Protein AF-A0A6V7L476-F1 (afdb_monomer_lite)

Secondary structure (DSSP, 8-state):
--TT-EEEETTEEEEEEEE---STTSPPEEEEGGGGHHHHHHHHHHHHHHHHHHHHHT---

Structure (mmCIF, N/CA/C/O backbone):
data_AF-A0A6V7L476-F1
#
_entry.id   AF-A0A6V7L476-F1
#
loop_
_atom_site.group_PDB
_atom_site.id
_atom_site.type_symbol
_atom_site.label_atom_id
_atom_site.label_alt_id
_atom_site.label_comp_id
_atom_site.label_asym_id
_atom_site.label_entity_id
_atom_site.label_seq_id
_atom_site.pdbx_PDB_ins_code
_atom_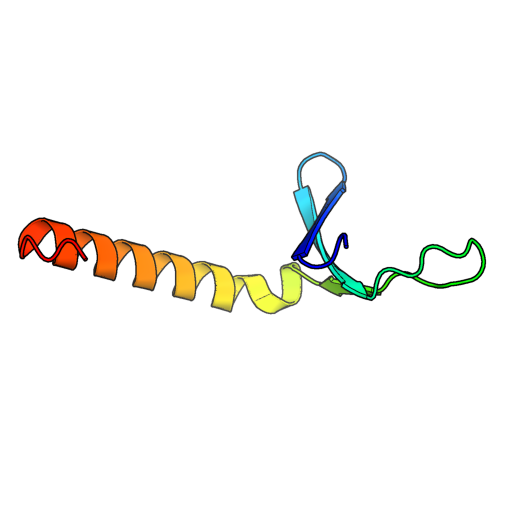site.Cartn_x
_atom_site.Cartn_y
_atom_site.Cartn_z
_atom_site.occupancy
_atom_site.B_iso_or_equiv
_atom_site.auth_seq_id
_atom_site.auth_comp_id
_atom_site.auth_asym_id
_atom_site.auth_atom_id
_atom_site.pdbx_PDB_model_num
ATOM 1 N N . GLY A 1 1 ? -7.116 11.529 -15.565 1.00 69.25 1 GLY A N 1
ATOM 2 C CA . GLY A 1 1 ? -5.760 11.316 -15.040 1.00 69.25 1 GLY A CA 1
ATOM 3 C C . GLY A 1 1 ? -5.804 10.054 -14.225 1.00 69.25 1 GLY A C 1
ATOM 4 O O . GLY A 1 1 ? -6.753 9.901 -13.470 1.00 69.25 1 GLY A O 1
ATOM 5 N N . ASP A 1 2 ? -4.836 9.165 -14.414 1.00 80.06 2 ASP A N 1
ATOM 6 C CA . ASP A 1 2 ? -4.866 7.812 -13.837 1.00 80.06 2 ASP A CA 1
ATOM 7 C C . ASP A 1 2 ? -4.308 7.748 -12.408 1.00 80.06 2 ASP A C 1
ATOM 9 O O . ASP A 1 2 ? -4.207 6.670 -11.829 1.00 80.06 2 ASP A O 1
ATOM 13 N N . SER A 1 3 ? -3.935 8.893 -11.824 1.00 87.06 3 SER A N 1
ATOM 14 C CA . SER A 1 3 ? -3.479 8.985 -10.436 1.00 87.06 3 SER A CA 1
ATOM 15 C C . SER A 1 3 ? -4.543 8.434 -9.480 1.00 87.06 3 SER A C 1
ATOM 17 O O . SER A 1 3 ? -5.713 8.798 -9.563 1.00 87.06 3 SER A O 1
ATOM 19 N N . GLY A 1 4 ? -4.130 7.544 -8.580 1.00 90.88 4 GLY A N 1
ATOM 20 C CA . GLY A 1 4 ? -5.007 6.769 -7.698 1.00 90.88 4 GLY A CA 1
ATOM 21 C C . GLY A 1 4 ? -5.397 5.392 -8.249 1.00 90.88 4 GLY A C 1
ATOM 22 O O . GLY A 1 4 ? -5.841 4.540 -7.484 1.00 90.88 4 GLY A O 1
ATOM 23 N N . GLY A 1 5 ? -5.190 5.131 -9.544 1.00 92.56 5 GLY A N 1
ATOM 24 C CA . GLY A 1 5 ? -5.499 3.842 -10.164 1.00 92.56 5 GLY A CA 1
ATOM 25 C C . GLY A 1 5 ? -4.558 2.706 -9.723 1.00 92.56 5 GLY A C 1
ATOM 26 O O . GLY A 1 5 ? -3.391 2.959 -9.404 1.00 92.56 5 GLY A O 1
ATOM 27 N N . PRO A 1 6 ? -5.022 1.443 -9.708 1.00 95.06 6 PRO A N 1
ATOM 28 C CA . PRO A 1 6 ? -4.220 0.312 -9.253 1.00 95.06 6 PRO A CA 1
ATOM 29 C C . PRO A 1 6 ? -3.284 -0.226 -10.346 1.00 95.06 6 PRO A C 1
ATOM 31 O O . PRO A 1 6 ? -3.677 -0.429 -11.493 1.00 95.06 6 PRO A O 1
ATOM 34 N N . LEU A 1 7 ? -2.057 -0.568 -9.956 1.00 94.25 7 LEU A N 1
ATOM 35 C CA . LEU A 1 7 ? -1.172 -1.445 -10.719 1.00 94.25 7 LEU A CA 1
ATOM 36 C C . LEU A 1 7 ? -1.418 -2.890 -10.282 1.00 94.25 7 LEU A C 1
ATOM 38 O O . LEU A 1 7 ? -1.026 -3.284 -9.178 1.00 94.25 7 LEU A O 1
ATOM 42 N N . ILE A 1 8 ? -2.063 -3.667 -11.151 1.00 95.50 8 ILE A N 1
ATOM 43 C CA . ILE A 1 8 ? -2.491 -5.041 -10.867 1.00 95.50 8 ILE A CA 1
ATOM 44 C C . ILE A 1 8 ? -1.616 -6.036 -11.631 1.00 95.50 8 ILE A C 1
ATOM 46 O O . ILE A 1 8 ? -1.429 -5.910 -12.838 1.00 95.50 8 ILE A O 1
ATOM 50 N N . CYS A 1 9 ? -1.133 -7.066 -10.938 1.00 95.62 9 CYS A N 1
ATOM 51 C CA . CYS A 1 9 ? -0.516 -8.242 -11.549 1.00 95.62 9 CYS A CA 1
ATOM 52 C C . CYS A 1 9 ? -1.099 -9.498 -10.892 1.00 95.62 9 CYS A C 1
ATOM 54 O O . CYS A 1 9 ? -1.139 -9.590 -9.668 1.00 95.62 9 CYS A O 1
ATOM 56 N N . ASN A 1 10 ? -1.599 -10.447 -11.689 1.00 96.62 10 ASN A N 1
ATOM 57 C CA . ASN A 1 10 ? -2.237 -11.681 -11.202 1.00 96.62 10 ASN A CA 1
ATOM 58 C C . ASN A 1 10 ? -3.338 -11.452 -10.144 1.00 96.62 10 ASN A C 1
ATOM 60 O O . ASN A 1 10 ? -3.441 -12.194 -9.172 1.00 96.62 10 ASN A O 1
ATOM 64 N N . GLY A 1 11 ? -4.139 -10.394 -10.305 1.00 95.88 11 GLY A N 1
ATOM 65 C CA . GLY A 1 11 ? -5.212 -10.040 -9.365 1.00 95.88 11 GLY A CA 1
ATOM 66 C C . GLY A 1 11 ? -4.742 -9.408 -8.049 1.00 95.88 11 GLY A C 1
ATOM 67 O O . GLY A 1 11 ? -5.571 -9.098 -7.201 1.00 95.88 11 GLY A O 1
ATOM 68 N N . ILE A 1 12 ? -3.438 -9.180 -7.872 1.00 95.94 12 ILE A N 1
ATOM 69 C CA . ILE A 1 12 ? -2.864 -8.534 -6.689 1.00 95.94 12 ILE A CA 1
ATOM 70 C C . ILE A 1 12 ? -2.500 -7.088 -7.032 1.00 95.94 12 ILE A C 1
ATOM 72 O O . ILE A 1 12 ? -1.907 -6.821 -8.080 1.00 95.94 12 ILE A O 1
ATOM 76 N N . ILE A 1 13 ? -2.825 -6.155 -6.135 1.00 96.69 13 ILE A N 1
ATOM 77 C CA . ILE A 1 13 ? -2.442 -4.746 -6.262 1.00 96.69 13 ILE A CA 1
ATOM 78 C C . ILE A 1 13 ? -1.018 -4.564 -5.726 1.00 96.69 13 ILE A C 1
ATOM 80 O O . ILE A 1 13 ? -0.757 -4.746 -4.536 1.00 96.69 13 ILE A O 1
ATOM 84 N N . TYR A 1 14 ? -0.096 -4.175 -6.604 1.00 96.12 14 TYR A N 1
ATOM 85 C CA . TYR A 1 14 ? 1.305 -3.912 -6.256 1.00 96.12 14 TYR A CA 1
ATOM 86 C C . TYR A 1 14 ? 1.591 -2.427 -6.053 1.00 96.12 14 TYR A C 1
ATOM 88 O O . TYR A 1 14 ? 2.493 -2.061 -5.291 1.00 96.12 14 TYR A O 1
ATOM 96 N N . GLY A 1 15 ? 0.831 -1.569 -6.730 1.00 95.62 15 GLY A N 1
ATOM 97 C CA . GLY A 1 15 ? 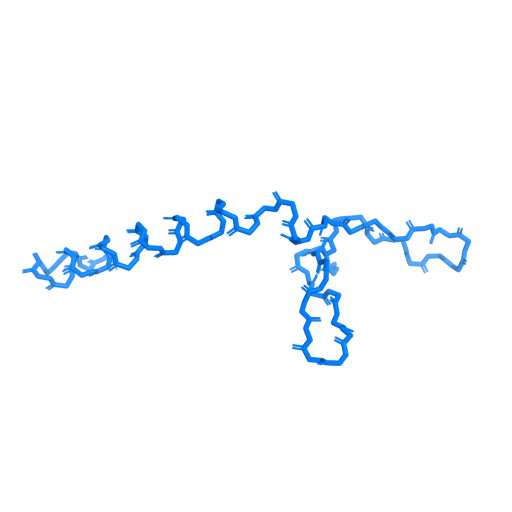1.062 -0.137 -6.705 1.00 95.62 15 GLY A CA 1
ATOM 98 C C . GLY A 1 15 ? -0.201 0.689 -6.881 1.00 95.62 15 GLY A C 1
ATOM 99 O O . GLY A 1 15 ? -1.200 0.202 -7.399 1.00 95.62 15 GLY A O 1
ATOM 100 N N . VAL A 1 16 ? -0.120 1.950 -6.471 1.00 95.94 16 VAL A N 1
ATOM 101 C CA . VAL A 1 16 ? -1.120 2.985 -6.757 1.00 95.94 16 VAL A CA 1
ATOM 102 C C . VAL A 1 16 ? -0.455 4.044 -7.624 1.00 95.94 16 VAL A C 1
ATOM 104 O O . VAL A 1 16 ? 0.611 4.545 -7.262 1.00 95.94 16 VAL A O 1
ATOM 107 N N . ALA A 1 17 ? -1.034 4.360 -8.777 1.00 93.56 17 ALA A N 1
ATOM 108 C CA . ALA A 1 17 ? -0.490 5.348 -9.698 1.00 93.56 17 ALA A CA 1
ATOM 109 C C . ALA A 1 17 ? -0.384 6.713 -9.007 1.00 93.56 17 ALA A C 1
ATOM 111 O O . ALA A 1 17 ? -1.356 7.214 -8.447 1.00 93.56 17 ALA A O 1
ATOM 112 N N . SER A 1 18 ? 0.802 7.312 -9.037 1.00 90.12 18 SER A N 1
ATOM 113 C CA . SER A 1 18 ? 1.055 8.629 -8.447 1.00 90.12 18 SER A CA 1
ATOM 114 C C . SER A 1 18 ? 1.317 9.636 -9.557 1.00 90.12 18 SER A C 1
ATOM 116 O O . SER A 1 18 ? 0.512 10.538 -9.797 1.00 90.12 18 SER A O 1
ATOM 118 N N . VAL A 1 19 ? 2.380 9.391 -10.323 1.00 86.56 19 VAL A N 1
ATOM 119 C CA . VAL A 1 19 ? 2.735 10.183 -11.498 1.00 86.56 19 VAL A CA 1
ATOM 120 C C . VAL A 1 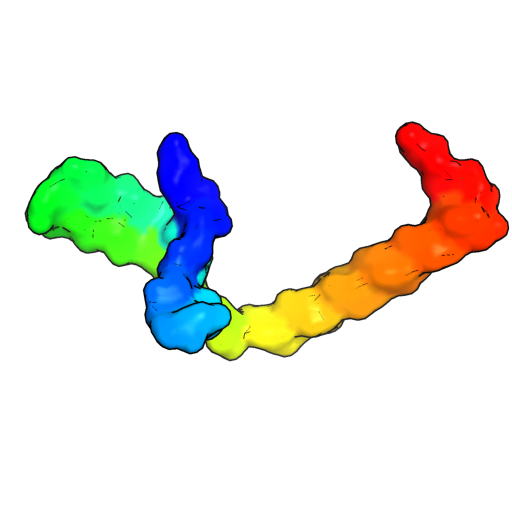19 ? 2.573 9.294 -12.715 1.00 86.56 19 VAL A C 1
ATOM 122 O O . VAL A 1 19 ? 3.298 8.315 -12.874 1.00 86.56 19 VAL A O 1
ATOM 125 N N . SER A 1 20 ? 1.621 9.636 -13.572 1.00 79.06 20 SER A N 1
ATOM 126 C CA . SER A 1 20 ? 1.514 9.052 -14.904 1.00 79.06 20 SER A CA 1
ATOM 127 C C . SER A 1 20 ? 2.180 10.000 -15.892 1.00 79.06 20 SER A C 1
ATOM 129 O O . SER A 1 20 ? 1.899 11.197 -15.914 1.00 79.06 20 SER A O 1
ATOM 131 N N . GLN A 1 21 ? 3.097 9.463 -16.690 1.00 79.62 21 GLN A N 1
ATOM 132 C CA . GLN A 1 21 ? 3.584 10.143 -17.883 1.00 79.62 21 GLN A CA 1
ATOM 133 C C . GLN A 1 21 ? 2.972 9.428 -19.082 1.00 79.62 21 GLN A C 1
ATOM 135 O O . GLN A 1 21 ? 3.139 8.221 -19.229 1.00 79.62 21 GLN A O 1
ATOM 140 N N . CYS A 1 22 ? 2.248 10.168 -19.922 1.00 73.94 22 CYS A N 1
ATOM 141 C CA . CYS A 1 22 ? 1.616 9.628 -21.130 1.00 73.94 22 CYS A CA 1
ATOM 142 C C . CYS A 1 22 ? 2.581 9.559 -22.332 1.00 73.94 22 CYS A C 1
ATOM 144 O O . CYS A 1 22 ? 2.140 9.302 -23.450 1.00 73.94 22 CYS A O 1
ATOM 146 N N . ASP A 1 23 ? 3.875 9.821 -22.118 1.00 79.69 23 ASP A N 1
ATOM 147 C CA . ASP A 1 23 ? 4.926 9.752 -23.135 1.00 79.69 23 ASP A CA 1
ATOM 148 C C . ASP A 1 23 ? 5.640 8.386 -23.054 1.00 79.69 23 ASP A C 1
ATOM 150 O O . ASP A 1 23 ? 5.979 7.960 -21.948 1.00 79.69 23 ASP A O 1
ATOM 154 N N . PRO A 1 24 ? 5.906 7.700 -24.182 1.00 70.31 24 PRO A N 1
ATOM 155 C CA . PRO A 1 24 ? 6.647 6.433 -24.219 1.00 70.31 24 PRO A CA 1
ATOM 156 C C . PRO A 1 24 ? 8.053 6.469 -23.591 1.00 70.31 24 PRO A C 1
ATOM 158 O O . PRO A 1 24 ? 8.594 5.413 -23.267 1.00 70.31 24 PRO A O 1
ATOM 161 N N . VAL A 1 25 ? 8.658 7.646 -23.420 1.00 78.06 25 VAL A N 1
ATOM 162 C CA . VAL A 1 25 ? 9.965 7.821 -22.759 1.00 78.06 25 VAL A CA 1
ATOM 163 C C . VAL A 1 25 ? 9.814 8.062 -21.250 1.00 78.06 25 VAL A C 1
ATOM 165 O O . VAL A 1 25 ? 10.737 7.809 -20.473 1.00 78.06 25 VAL A O 1
ATOM 168 N N . GLY A 1 26 ? 8.649 8.547 -20.817 1.00 73.44 26 GLY A N 1
ATOM 169 C CA . GLY A 1 26 ? 8.379 8.921 -19.436 1.00 73.44 26 GLY A CA 1
ATOM 170 C C . GLY A 1 26 ? 8.111 7.713 -18.540 1.00 73.44 26 GLY A C 1
ATOM 171 O O . GLY A 1 26 ? 7.234 6.894 -18.804 1.00 73.44 26 GLY A O 1
ATOM 172 N N . ALA A 1 27 ? 8.824 7.619 -17.418 1.00 77.56 27 ALA A N 1
ATOM 173 C CA . ALA A 1 27 ? 8.519 6.615 -16.405 1.00 77.56 27 ALA A CA 1
ATOM 174 C C . ALA A 1 27 ? 7.251 7.005 -15.628 1.00 77.56 27 ALA A C 1
ATOM 176 O O . ALA A 1 27 ? 7.164 8.104 -15.070 1.00 77.56 27 ALA A O 1
ATOM 177 N N . SER A 1 28 ? 6.292 6.082 -15.546 1.00 84.56 28 SER A N 1
ATOM 178 C CA . SER A 1 28 ? 5.178 6.186 -14.599 1.00 84.56 28 SER A CA 1
ATOM 179 C C . SER A 1 28 ? 5.622 5.710 -13.214 1.00 84.56 28 SER A C 1
ATOM 181 O O . SER A 1 28 ? 6.258 4.664 -13.081 1.00 84.56 28 SER A O 1
ATOM 183 N N . LEU A 1 29 ? 5.292 6.481 -12.179 1.00 89.44 29 LEU A N 1
ATOM 184 C CA . LEU A 1 29 ? 5.649 6.207 -10.790 1.00 89.44 29 LEU A CA 1
ATOM 185 C C . LEU A 1 29 ? 4.434 5.725 -10.004 1.00 89.44 29 LEU A C 1
ATOM 187 O O . LEU A 1 29 ? 3.358 6.330 -10.048 1.00 89.44 29 LEU A O 1
ATOM 191 N N . TYR A 1 30 ? 4.653 4.673 -9.220 1.00 93.62 30 TYR A N 1
ATOM 192 C CA . TYR A 1 30 ? 3.633 4.030 -8.404 1.00 93.62 30 TYR A CA 1
ATOM 193 C C . TYR A 1 30 ? 4.057 4.001 -6.937 1.00 93.62 30 TYR A C 1
ATOM 195 O O . TYR A 1 30 ? 5.195 3.660 -6.607 1.00 93.62 30 TYR A O 1
ATOM 203 N N . THR A 1 31 ? 3.119 4.301 -6.046 1.00 95.81 31 THR A N 1
ATOM 204 C CA . THR A 1 31 ? 3.270 4.085 -4.607 1.00 95.81 31 THR A CA 1
ATOM 205 C C . THR A 1 31 ? 3.236 2.589 -4.327 1.00 95.81 31 THR A C 1
ATOM 207 O O . THR A 1 31 ? 2.266 1.926 -4.674 1.00 95.81 31 THR A O 1
ATOM 210 N N . THR A 1 32 ? 4.276 2.040 -3.698 1.00 96.69 32 THR A N 1
ATOM 211 C CA . THR A 1 32 ? 4.375 0.601 -3.401 1.00 96.69 32 THR A CA 1
ATOM 212 C C . THR A 1 32 ? 3.411 0.186 -2.285 1.00 96.69 32 THR A C 1
ATOM 214 O O . THR A 1 32 ? 3.669 0.482 -1.119 1.00 96.69 32 THR A O 1
ATOM 217 N N . VAL A 1 33 ? 2.352 -0.561 -2.609 1.00 96.94 33 VAL A N 1
ATOM 218 C CA . VAL A 1 33 ? 1.287 -0.928 -1.648 1.00 96.94 33 VAL A CA 1
ATOM 219 C C . VAL A 1 33 ? 1.816 -1.728 -0.457 1.00 96.94 33 VAL A C 1
ATOM 221 O O . VAL A 1 33 ? 1.419 -1.484 0.680 1.00 96.94 33 VAL A O 1
ATOM 224 N N . SER A 1 34 ? 2.773 -2.634 -0.674 1.00 96.62 34 SER A N 1
ATOM 225 C CA . SER A 1 34 ? 3.312 -3.482 0.399 1.00 96.62 34 SER A CA 1
ATOM 226 C C . SER A 1 34 ? 3.946 -2.694 1.551 1.00 96.62 34 SER A C 1
ATOM 228 O O . SER A 1 34 ? 3.871 -3.143 2.694 1.00 96.62 34 SER A O 1
ATOM 230 N N . LYS A 1 35 ? 4.509 -1.505 1.286 1.00 97.75 35 LYS A N 1
ATOM 231 C CA . LYS A 1 35 ? 5.105 -0.639 2.319 1.00 97.75 35 LYS A CA 1
ATOM 232 C C . LYS A 1 35 ? 4.070 -0.028 3.262 1.00 97.75 35 LYS A C 1
ATOM 234 O O . LYS A 1 35 ? 4.413 0.324 4.384 1.00 97.75 35 LYS A O 1
ATOM 239 N N . PHE A 1 36 ? 2.824 0.080 2.813 1.00 97.31 36 PHE A N 1
ATOM 240 C CA . PHE A 1 36 ? 1.740 0.732 3.542 1.00 97.31 36 PHE A CA 1
ATOM 241 C C . PHE A 1 36 ? 0.693 -0.257 4.053 1.00 97.31 36 PHE A C 1
ATOM 243 O O . PHE A 1 36 ? -0.311 0.167 4.607 1.00 97.31 36 PHE A O 1
ATOM 250 N N . ARG A 1 37 ? 0.924 -1.571 3.918 1.00 95.81 37 ARG A N 1
ATOM 251 C CA . ARG A 1 37 ? -0.057 -2.605 4.277 1.00 95.81 37 ARG A CA 1
ATOM 252 C C . ARG A 1 37 ? -0.611 -2.443 5.693 1.00 95.81 37 ARG A C 1
ATOM 254 O O . ARG A 1 37 ? -1.817 -2.534 5.864 1.00 95.81 37 ARG A O 1
ATOM 261 N N . LYS A 1 38 ? 0.261 -2.180 6.672 1.00 97.44 38 LYS A N 1
ATOM 262 C CA . LYS A 1 38 ? -0.141 -1.973 8.068 1.00 97.44 38 LYS A CA 1
ATOM 263 C C . LYS A 1 38 ? -1.082 -0.772 8.206 1.00 97.44 38 LYS A C 1
ATOM 265 O O . LYS A 1 38 ? -2.180 -0.929 8.711 1.00 97.44 38 LYS A O 1
ATOM 270 N N . TRP A 1 39 ? -0.677 0.381 7.677 1.00 97.44 39 TRP A N 1
ATOM 271 C CA . TRP A 1 39 ? -1.493 1.595 7.706 1.00 97.44 39 TRP A CA 1
ATOM 272 C C . TRP A 1 39 ? -2.834 1.413 6.982 1.00 97.44 39 TRP A C 1
ATOM 274 O O . TRP A 1 39 ? -3.854 1.863 7.486 1.00 97.44 39 TRP A O 1
ATOM 284 N N . ILE A 1 40 ? -2.849 0.725 5.833 1.00 96.81 40 ILE A N 1
ATOM 285 C CA . ILE A 1 40 ? -4.085 0.428 5.093 1.00 96.81 40 ILE A CA 1
ATOM 286 C C . ILE A 1 40 ? -5.040 -0.394 5.963 1.00 96.81 40 ILE A C 1
ATOM 288 O O . ILE A 1 40 ? -6.214 -0.058 6.045 1.00 96.81 40 ILE A O 1
ATOM 292 N N . GLN A 1 41 ? -4.540 -1.450 6.611 1.00 96.88 41 GLN A N 1
ATOM 293 C CA . GLN A 1 41 ? -5.350 -2.303 7.484 1.00 96.88 41 GLN A CA 1
ATOM 294 C C . GLN A 1 41 ? -5.902 -1.516 8.676 1.00 96.88 41 GLN A C 1
ATOM 296 O O . GLN A 1 41 ? -7.111 -1.479 8.853 1.00 96.88 41 GLN A O 1
ATOM 301 N N . GLU A 1 42 ? -5.036 -0.809 9.405 1.00 97.19 42 GLU A N 1
ATOM 302 C CA . GLU A 1 42 ? -5.435 0.005 10.563 1.00 97.19 42 GLU A CA 1
ATOM 303 C C . GLU A 1 42 ? -6.450 1.093 10.181 1.00 97.19 42 GLU A C 1
ATOM 305 O O . GLU A 1 42 ? -7.377 1.372 10.931 1.00 97.19 42 GLU A O 1
ATOM 310 N N . THR A 1 43 ? -6.302 1.703 9.003 1.00 96.56 43 THR A N 1
ATOM 311 C CA . THR A 1 43 ? -7.224 2.750 8.541 1.00 96.56 43 THR A CA 1
ATOM 312 C C . THR A 1 43 ? -8.593 2.179 8.187 1.00 96.56 43 THR A C 1
ATOM 314 O O . THR A 1 43 ? -9.599 2.774 8.550 1.00 96.56 43 THR A O 1
ATOM 317 N N . ILE A 1 44 ? -8.642 1.032 7.499 1.00 95.44 44 ILE A N 1
ATOM 318 C CA . ILE A 1 44 ? -9.913 0.369 7.169 1.00 95.44 44 ILE A CA 1
ATOM 319 C C . ILE A 1 44 ? -10.638 -0.044 8.453 1.00 95.44 44 ILE A C 1
ATOM 321 O O . ILE A 1 44 ? -11.825 0.223 8.575 1.00 95.44 44 ILE A O 1
ATOM 325 N N . GLU A 1 45 ? -9.918 -0.619 9.419 1.00 94.88 45 GLU A N 1
ATOM 326 C CA . GLU A 1 45 ? -10.481 -1.008 10.718 1.00 94.88 45 GLU A CA 1
ATOM 327 C C . GLU A 1 45 ? -11.106 0.192 11.449 1.00 94.88 45 GLU A C 1
ATOM 329 O O . GLU A 1 45 ? -12.241 0.103 11.911 1.00 94.88 45 GLU A O 1
ATOM 334 N N . VAL A 1 46 ? -10.414 1.339 11.494 1.00 93.75 46 VAL A N 1
ATOM 335 C CA . VAL A 1 46 ? -10.956 2.571 12.096 1.00 93.75 46 VAL A CA 1
ATOM 336 C C . VAL A 1 46 ? -12.203 3.059 11.358 1.00 93.75 46 VAL A C 1
ATOM 338 O O . VAL A 1 46 ? -13.188 3.402 12.003 1.00 93.75 46 VAL A O 1
ATOM 341 N N . CYS A 1 47 ? -12.193 3.074 10.022 1.00 87.69 47 CYS A N 1
ATOM 342 C CA . CYS A 1 47 ? -13.356 3.509 9.248 1.00 87.69 47 CYS A CA 1
ATOM 343 C C . CYS A 1 47 ? -14.573 2.594 9.458 1.00 87.69 47 CYS A C 1
ATOM 345 O O . CYS A 1 47 ? -15.688 3.093 9.558 1.00 87.69 47 CYS A O 1
ATOM 347 N N . GLU A 1 48 ? -14.376 1.277 9.566 1.00 90.00 48 GLU A N 1
ATOM 348 C CA . GLU A 1 48 ? -15.460 0.327 9.858 1.00 90.00 48 GLU A CA 1
ATOM 349 C C . GLU A 1 48 ? -16.044 0.535 11.267 1.00 90.00 48 GLU A 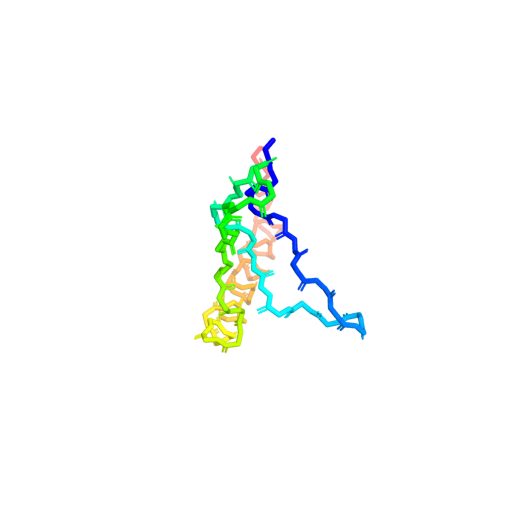C 1
ATOM 351 O O . GLU A 1 48 ? -17.256 0.418 11.472 1.00 90.00 48 GLU A O 1
ATOM 356 N N . GLU A 1 49 ? -15.198 0.850 12.253 1.00 87.00 49 GLU A N 1
ATOM 357 C CA . GLU A 1 49 ? -15.654 1.212 13.597 1.00 87.00 49 GLU A CA 1
ATOM 358 C C . GLU A 1 49 ? -16.455 2.517 13.587 1.00 87.00 49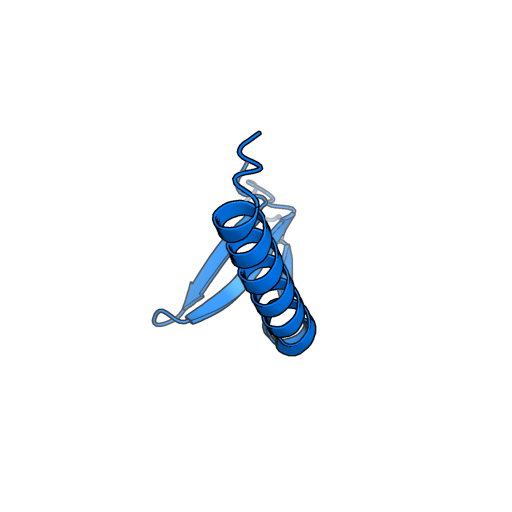 GLU A C 1
ATOM 360 O O . GLU A 1 49 ? -17.526 2.560 14.198 1.00 87.00 49 GLU A O 1
ATOM 365 N N . GLU A 1 50 ? -15.975 3.538 12.866 1.00 83.81 50 GLU A N 1
ATOM 366 C CA . GLU A 1 50 ? -16.663 4.822 12.704 1.00 83.81 50 GLU A CA 1
ATOM 367 C C . GLU A 1 50 ? -18.037 4.648 12.042 1.00 83.81 50 GLU A C 1
ATOM 369 O O . GLU A 1 50 ? -19.037 5.084 12.615 1.00 83.81 50 GLU A O 1
ATOM 374 N N . GLU A 1 51 ? -18.121 3.922 10.921 1.00 85.31 51 GLU A N 1
ATOM 375 C CA . GLU A 1 51 ? -19.390 3.615 10.241 1.00 85.31 51 GLU A CA 1
ATOM 376 C C . GLU A 1 51 ? -20.372 2.892 11.170 1.00 85.31 51 GLU A C 1
ATOM 378 O O . GLU A 1 51 ? -21.560 3.214 11.212 1.00 85.31 51 GLU A O 1
ATOM 383 N N . LYS A 1 52 ? -19.887 1.946 11.980 1.00 86.25 52 LYS A N 1
ATOM 384 C CA . LYS A 1 52 ? -20.726 1.238 12.951 1.00 86.25 52 LYS A CA 1
ATOM 385 C C . LYS A 1 52 ? -21.230 2.160 14.055 1.00 86.25 52 LYS A C 1
ATOM 387 O O . LYS A 1 52 ? -22.370 2.012 14.500 1.00 86.25 52 LYS A O 1
ATOM 392 N N . THR A 1 53 ? -20.403 3.084 14.540 1.00 84.31 53 THR A N 1
ATOM 393 C CA . THR A 1 53 ? -20.864 4.103 15.490 1.00 84.31 53 THR A CA 1
ATOM 394 C C . THR A 1 53 ? -21.873 5.054 14.863 1.00 84.31 53 THR A C 1
ATOM 396 O O . THR A 1 53 ? -22.872 5.347 15.517 1.00 84.31 53 THR A O 1
ATOM 399 N N . ASP A 1 54 ? -21.677 5.475 13.616 1.00 86.62 54 ASP A N 1
ATOM 400 C CA . ASP A 1 54 ? -22.609 6.349 12.899 1.00 86.62 54 ASP A CA 1
ATOM 401 C C . ASP A 1 54 ? -23.956 5.654 12.661 1.00 86.62 54 ASP A C 1
ATOM 403 O O . ASP A 1 54 ? -25.006 6.245 12.930 1.00 86.62 54 ASP A O 1
ATOM 407 N N . GLU A 1 55 ? -23.952 4.367 12.296 1.00 88.44 55 GLU A N 1
ATOM 408 C CA . GLU A 1 55 ? -25.158 3.533 12.228 1.00 88.44 55 GLU A CA 1
ATOM 409 C C . GLU A 1 55 ? -25.869 3.423 13.584 1.00 88.44 55 GLU A C 1
ATOM 411 O O . GLU A 1 55 ? -27.087 3.605 13.669 1.00 88.44 55 GLU A O 1
ATOM 416 N N . LEU A 1 56 ? -25.126 3.132 14.660 1.00 86.06 56 LEU A N 1
ATOM 417 C CA . LEU A 1 56 ? -25.681 2.980 16.011 1.00 86.06 56 LEU A CA 1
ATOM 418 C C . LEU A 1 56 ? -26.255 4.289 16.563 1.00 86.06 56 LEU A C 1
ATOM 420 O O . LEU A 1 56 ? -27.236 4.261 17.310 1.00 86.06 56 LEU A O 1
ATOM 424 N N . LEU A 1 57 ? -25.638 5.421 16.229 1.00 86.12 57 LEU A N 1
ATOM 425 C CA . LEU A 1 57 ? -26.042 6.749 16.689 1.00 86.12 57 LEU A CA 1
ATOM 426 C C . LEU A 1 57 ? -27.019 7.442 15.726 1.00 86.12 57 LEU A C 1
ATOM 428 O O . LEU A 1 57 ? -27.580 8.480 16.078 1.00 86.12 57 LEU A O 1
ATOM 432 N N . GLY A 1 58 ? -27.260 6.868 14.545 1.00 82.56 58 GLY A N 1
ATOM 433 C CA . GLY A 1 58 ? -28.116 7.444 13.509 1.00 82.56 58 GLY A CA 1
ATOM 434 C C . GLY A 1 58 ? -27.559 8.738 12.909 1.00 82.56 58 GLY A C 1
ATOM 435 O O . GLY A 1 58 ? -28.339 9.586 12.468 1.00 82.56 58 GLY A O 1
ATOM 436 N N . ILE A 1 59 ? -26.235 8.912 12.923 1.00 83.56 59 ILE A N 1
ATOM 437 C CA . ILE A 1 59 ? -25.540 10.085 12.384 1.00 83.56 59 ILE A CA 1
ATOM 438 C C . ILE A 1 59 ? -25.282 9.821 10.900 1.00 83.56 59 ILE A C 1
ATOM 440 O O . ILE A 1 59 ? -24.204 9.421 10.491 1.00 83.56 59 ILE A O 1
ATOM 444 N N . TRP A 1 60 ? -26.307 10.016 10.080 1.00 80.69 60 TRP A N 1
ATOM 445 C CA . TRP A 1 60 ? -26.148 10.043 8.629 1.00 80.69 60 TRP A CA 1
ATOM 446 C C . TRP A 1 60 ? -25.916 11.499 8.218 1.00 80.69 60 TRP A C 1
ATOM 448 O O . TRP A 1 60 ? -26.749 12.353 8.532 1.00 80.69 60 TRP A O 1
ATOM 458 N N . ILE A 1 61 ? -24.779 11.790 7.581 1.00 62.59 61 ILE A N 1
ATOM 459 C CA . ILE A 1 61 ? -24.485 13.113 6.997 1.00 62.59 61 ILE A CA 1
ATOM 460 C C . ILE A 1 61 ? -25.407 13.366 5.799 1.00 62.59 61 ILE A C 1
ATOM 462 O O . ILE A 1 61 ? -25.585 12.429 4.986 1.00 62.59 61 ILE A O 1
#

Radius of gyration: 16.64 Å; chains: 1; bounding box: 38×25×41 Å

InterPro domains:
  IPR001254 Serine proteases, trypsin domain [PF00089] (1-40)
  IPR009003 Peptidase S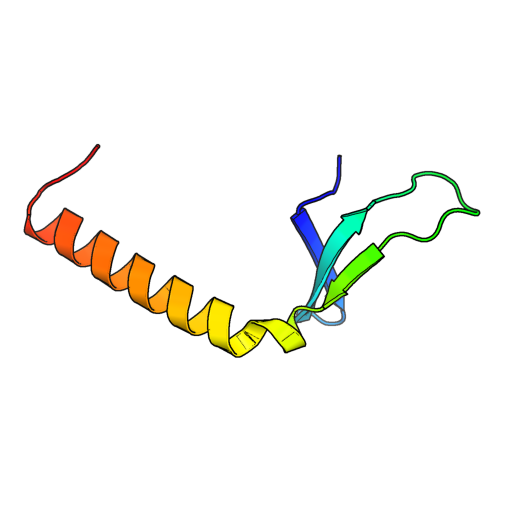1, PA clan [SSF50494] (1-46)

Organism: NCBI:txid1563983

Foldseek 3Di:
DQAQPFDDDPNDGQFGFHDDDPDPVDDTDTDGVVVCVVVVVVVVVVVVVVVVVCVVVVVDD

Sequence (61 aa):
GDSGGPLICNGIIYGVASVSQCDPVGASLYTTVSKFRKWIQETIEVCEEEEKTDELLGIWI

pLDDT: mean 88.97, std 8.35, range [62.59, 97.75]